Protein AF-A0A7J6ECW8-F1 (afdb_monomer)

Foldseek 3Di:
DDPVPDDPVVVVVVVVVVVVVVVVVVPPDDPPDPPPQFLLRLLVQLLDADPVGRLHHPCVVSLVCLLPQQDPQLWGGDDDPVRFDDLSGVLSRVSSLVSCVSNVHNPVSNVNHDPDHDPPDQVSLVVVQVSCVVVVNCVVCVVVNVVNVVVNVVVD

Mean predicted aligned error: 10.79 Å

pLDDT: mean 79.27, std 14.31, range [44.5, 96.75]

Sequence (156 aa):
MDFQSLPKTQAKLIKEIKETMFSLLDIGSHDHLLLLPCAYETAWLAMIPDTDEPSKPMFEGCLSWVLNNQTEHGFWGNCDESGMPTLGCLTATLACVVALSKWNVGSVMISKVPTTYPNDKDLIKLCIINLIERLGLAEYFTVEIEEVLQQELYET

Organism: Cannabis sativa (NCBI:txid3483)

InterPro domains:
  IPR008930 Terpenoid cyclases/protein prenyltransferase alpha-alpha toroid [SSF48239] (40-111)
  IPR008930 Terpenoid cyclases/protein prenyltransferase alpha-alpha toroid [SSF48239] (112-151)
  IPR036965 Terpene synthase, N-terminal domain superfamily [G3DSA:1.50.10.130] (123-156)
  IPR050148 Terpene synthase-like [PTHR31739] (15-111)

Secondary structure (DSSP, 8-state):
--GGGS-HHHHHHHHHHHHHHHHHHH--SS--SS----HHHHHHHHTPBPSS-TTSBS-HHHHHHHHH---TTS--S-B-TTSPBPHHHHHHHHHHHHHHHHTT--HHHHHT--S-----TTHHHHHHHHHHHHTT-GGGGHHHHHHHHHHHHH--

Radius of gyration: 18.8 Å; Cα contacts (8 Å, |Δi|>4): 146; chains: 1; bounding box: 49×46×44 Å

Nearest PDB structures (foldseek):
  7wat-assembly1_B  TM=6.661E-01  e=1.168E-05  Selaginella moellendorffii
  7y47-assembly1_B  TM=6.538E-01  e=1.472E-05  Selaginella moellendorffii
  3s9v-assembly4_D  TM=6.622E-01  e=5.544E-05  Abies grandis
  3sdu-assembly1_A  TM=5.795E-01  e=4.155E-05  Abies grandis
  3s9v-assembly3_C  TM=6.588E-01  e=1.971E-04  Abies grandis

Structure (mmCIF, N/CA/C/O backbone):
data_AF-A0A7J6ECW8-F1
#
_entry.id   AF-A0A7J6ECW8-F1
#
loop_
_atom_site.group_PDB
_atom_site.id
_atom_site.type_symbol
_atom_site.label_atom_id
_atom_site.label_alt_id
_atom_site.label_comp_id
_atom_site.label_asym_id
_atom_site.label_entity_id
_atom_site.label_seq_id
_atom_site.pdbx_PDB_ins_code
_atom_site.Cartn_x
_atom_site.Cartn_y
_ato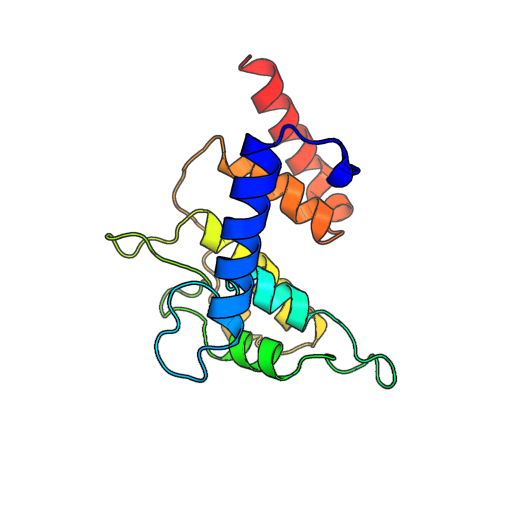m_site.Cartn_z
_atom_site.occupancy
_atom_site.B_iso_or_equiv
_atom_site.auth_seq_id
_atom_site.auth_comp_id
_atom_site.auth_asym_id
_atom_site.auth_atom_id
_atom_site.pdbx_PDB_model_num
ATOM 1 N N . MET A 1 1 ? -2.223 12.996 24.485 1.00 49.62 1 MET A N 1
ATOM 2 C CA . MET A 1 1 ? -2.233 14.458 24.714 1.00 49.62 1 MET A CA 1
ATOM 3 C C . MET A 1 1 ? -3.669 14.901 24.883 1.00 49.62 1 MET A C 1
ATOM 5 O O . MET A 1 1 ? -4.499 14.498 24.079 1.00 49.62 1 MET A O 1
ATOM 9 N N . ASP A 1 2 ? -3.961 15.677 25.922 1.00 58.78 2 ASP A N 1
ATOM 10 C CA . ASP A 1 2 ? -5.300 16.216 26.153 1.00 58.78 2 ASP A CA 1
ATOM 11 C C . ASP A 1 2 ? -5.436 17.587 25.475 1.00 58.78 2 ASP A C 1
ATOM 13 O O . ASP A 1 2 ? -4.871 18.588 25.924 1.00 58.78 2 ASP A O 1
ATOM 17 N N . PHE A 1 3 ? -6.170 17.621 24.360 1.00 58.69 3 PHE A N 1
ATOM 18 C CA . PHE A 1 3 ? -6.387 18.833 23.566 1.00 58.69 3 PHE A CA 1
ATOM 19 C C . PHE A 1 3 ? -7.218 19.896 24.309 1.00 58.69 3 PHE A C 1
ATOM 21 O O . PHE A 1 3 ? -7.314 21.027 23.832 1.00 58.69 3 PHE A O 1
ATOM 28 N N . GLN A 1 4 ? -7.807 19.567 25.467 1.00 64.38 4 GLN A N 1
ATOM 29 C CA . GLN A 1 4 ? -8.632 20.494 26.249 1.00 64.38 4 GLN A CA 1
ATOM 30 C C . GLN A 1 4 ? -7.826 21.567 27.000 1.00 64.38 4 GLN A C 1
ATOM 32 O O . GLN A 1 4 ? -8.396 22.572 27.418 1.00 64.38 4 GLN A O 1
ATOM 37 N N . SER A 1 5 ? -6.508 21.397 27.138 1.00 73.75 5 SER A N 1
ATOM 38 C CA . SER A 1 5 ? -5.627 22.341 27.849 1.00 73.75 5 SER A CA 1
ATOM 39 C C . SER A 1 5 ? -4.915 23.356 26.940 1.00 73.75 5 SER A C 1
ATOM 41 O O . SER A 1 5 ? -4.074 24.126 27.405 1.00 73.75 5 SER A O 1
ATOM 43 N N . LEU A 1 6 ? -5.234 23.379 25.641 1.00 76.00 6 LEU A N 1
ATOM 44 C CA . LEU A 1 6 ? -4.529 24.215 24.669 1.00 76.00 6 LEU A CA 1
ATOM 45 C C . LEU A 1 6 ? -4.931 25.703 24.751 1.00 76.00 6 LEU A C 1
ATOM 47 O O . LEU A 1 6 ? -6.105 26.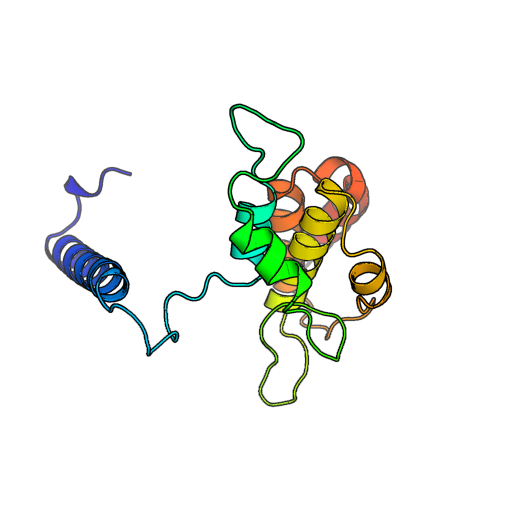027 24.952 1.00 76.00 6 LEU A O 1
ATOM 51 N N . PRO A 1 7 ? -3.985 26.635 24.521 1.00 85.31 7 PRO A N 1
ATOM 52 C CA . PRO A 1 7 ? -4.262 28.053 24.319 1.00 85.31 7 PRO A CA 1
ATOM 53 C C . PRO A 1 7 ? -5.412 28.303 23.333 1.00 85.31 7 PRO A C 1
ATOM 55 O O . PRO A 1 7 ? -5.517 27.644 22.297 1.00 85.31 7 PRO A O 1
ATOM 58 N N . LYS A 1 8 ? -6.244 29.318 23.610 1.00 79.44 8 LYS A N 1
ATOM 59 C CA . LYS A 1 8 ? -7.468 29.625 22.836 1.00 79.44 8 LYS A CA 1
ATOM 60 C C . LYS A 1 8 ? -7.241 29.717 21.321 1.00 79.44 8 LYS A C 1
ATOM 62 O O . LYS A 1 8 ? -8.090 29.284 20.549 1.00 79.44 8 LYS A O 1
ATOM 67 N N . THR A 1 9 ? -6.095 30.245 20.896 1.00 80.44 9 THR A N 1
ATOM 68 C CA . THR A 1 9 ? -5.722 30.368 19.480 1.00 80.44 9 THR A CA 1
ATOM 69 C C . THR A 1 9 ? -5.505 29.005 18.813 1.00 80.44 9 THR A C 1
ATOM 71 O O . THR A 1 9 ? -5.968 28.792 17.698 1.00 80.44 9 THR A O 1
ATOM 74 N N . GLN A 1 10 ? -4.868 28.056 19.507 1.00 81.44 10 GLN A N 1
ATOM 75 C CA . GLN A 1 10 ? -4.651 26.695 19.002 1.00 81.44 10 GLN A CA 1
ATOM 76 C C . GLN A 1 10 ? -5.953 25.891 18.993 1.00 81.44 10 GLN A C 1
ATOM 78 O O . GLN A 1 10 ? -6.230 25.187 18.028 1.00 81.44 10 GLN A O 1
ATOM 83 N N . ALA A 1 11 ? -6.796 26.048 20.018 1.00 82.44 11 ALA A N 1
ATOM 84 C CA . ALA A 1 11 ? -8.112 25.412 20.056 1.00 82.44 11 ALA A CA 1
ATOM 85 C C . ALA A 1 11 ? -9.013 25.872 18.894 1.00 82.44 11 ALA A C 1
ATOM 87 O O . ALA A 1 11 ? -9.720 25.054 18.304 1.00 82.44 11 ALA A O 1
ATOM 88 N N . LYS A 1 12 ? -8.953 27.163 18.531 1.00 86.25 12 LYS A N 1
ATOM 89 C CA . LYS A 1 12 ? -9.663 27.705 17.364 1.00 86.25 12 LYS A CA 1
ATOM 90 C C . LYS A 1 12 ? -9.160 27.081 16.059 1.00 86.25 12 LYS A C 1
ATOM 92 O O . LYS A 1 12 ? -9.974 26.578 15.295 1.00 86.25 12 LYS A O 1
ATOM 97 N N . LEU A 1 13 ? -7.843 27.044 15.851 1.00 86.31 13 LEU A N 1
ATOM 98 C CA . LEU A 1 13 ? -7.247 26.426 14.663 1.00 86.31 13 LEU A CA 1
ATOM 99 C C . LEU A 1 13 ? -7.613 24.938 14.550 1.00 86.31 13 LEU A C 1
ATOM 101 O O . LEU A 1 13 ? -8.025 24.477 13.494 1.00 86.31 13 LEU A O 1
ATOM 105 N N . ILE A 1 14 ? -7.522 24.186 15.650 1.00 85.81 14 ILE A N 1
ATOM 106 C CA . ILE A 1 14 ? -7.896 22.764 15.676 1.00 85.81 14 ILE A CA 1
ATOM 107 C C . ILE A 1 14 ? -9.372 22.582 15.328 1.00 85.81 14 ILE A C 1
ATOM 109 O O . ILE A 1 14 ? -9.722 21.626 14.640 1.00 85.81 14 ILE A O 1
ATOM 113 N N . LYS A 1 15 ? -10.243 23.475 15.802 1.00 84.44 15 LYS A N 1
ATOM 114 C CA . LYS A 1 15 ? -11.662 23.445 15.456 1.00 84.44 15 LYS A CA 1
ATOM 115 C C . LYS A 1 15 ? -11.871 23.672 13.954 1.00 84.44 15 LYS A C 1
ATOM 117 O O . LYS A 1 15 ? -12.567 22.873 13.342 1.00 84.44 15 LYS A O 1
ATOM 122 N N . GLU A 1 16 ? -11.231 24.682 13.369 1.00 86.31 16 GLU A N 1
ATOM 123 C CA . GLU A 1 16 ? -11.315 24.976 11.927 1.00 86.31 16 GLU A CA 1
ATOM 124 C C . GLU A 1 16 ? -10.776 23.814 11.072 1.00 86.31 16 GLU A C 1
ATOM 126 O O . GLU A 1 16 ? -11.404 23.417 10.089 1.00 86.31 16 GLU A O 1
ATOM 131 N N . ILE A 1 17 ? -9.654 23.207 11.479 1.00 81.19 17 ILE A N 1
ATOM 132 C CA . ILE A 1 17 ? -9.091 22.021 10.815 1.00 81.19 17 ILE A CA 1
ATOM 133 C C . ILE A 1 17 ? -10.072 20.847 10.890 1.00 81.19 17 ILE A C 1
ATOM 135 O O . ILE A 1 17 ? -10.328 20.205 9.874 1.00 81.19 17 ILE A O 1
ATOM 139 N N . LYS A 1 18 ? -10.658 20.578 12.065 1.00 77.69 18 LYS A N 1
ATOM 140 C CA . LYS A 1 18 ? -11.662 19.514 12.232 1.00 77.69 18 LYS A CA 1
ATOM 141 C C . LYS A 1 18 ? -12.872 19.750 11.335 1.00 77.69 18 LYS A C 1
ATOM 143 O O . LYS A 1 18 ? -13.265 18.842 10.614 1.00 77.69 18 LYS A O 1
ATOM 148 N N . GLU A 1 19 ? -13.441 20.953 11.358 1.00 82.06 19 GLU A N 1
ATOM 149 C CA . GLU A 1 19 ? -14.589 21.315 10.518 1.00 82.06 19 GLU A CA 1
ATOM 150 C C . GLU A 1 19 ? -14.268 21.135 9.030 1.00 82.06 19 GLU A C 1
ATOM 152 O O . GLU A 1 19 ? -15.080 20.567 8.305 1.00 82.06 19 GLU A O 1
ATOM 157 N N . THR A 1 20 ? -13.063 21.511 8.595 1.00 74.44 20 THR A N 1
ATOM 158 C CA . THR A 1 20 ? -12.594 21.281 7.220 1.00 74.44 20 THR A CA 1
ATOM 159 C C . THR A 1 20 ? -12.508 19.787 6.898 1.00 74.44 20 THR A C 1
ATOM 161 O O . THR A 1 20 ? -13.079 19.348 5.906 1.00 74.44 20 THR A O 1
ATOM 164 N N . MET A 1 21 ? -11.859 18.984 7.751 1.00 66.69 21 MET A N 1
ATOM 165 C CA . MET A 1 21 ? -11.720 17.534 7.551 1.00 66.69 21 MET A CA 1
ATOM 166 C C . MET A 1 21 ? -13.072 16.822 7.440 1.00 66.69 21 MET A C 1
ATOM 168 O O . MET A 1 21 ? -13.246 15.984 6.562 1.00 66.69 21 MET A O 1
ATOM 172 N N . PHE A 1 22 ? -14.029 17.155 8.311 1.00 72.00 22 PHE A N 1
ATOM 173 C CA . PHE A 1 22 ? -15.357 16.537 8.286 1.00 72.00 22 PHE A CA 1
ATOM 174 C C . PHE A 1 22 ? -16.221 17.054 7.135 1.00 72.00 22 PHE A C 1
ATOM 176 O O . PHE A 1 22 ? -16.924 16.263 6.516 1.00 72.00 22 PHE A O 1
ATOM 183 N N . SER A 1 23 ? -16.112 18.335 6.774 1.00 69.19 23 SER A N 1
ATOM 184 C CA . SER A 1 23 ? -16.825 18.873 5.608 1.00 69.19 23 SER A CA 1
ATOM 185 C C . SER A 1 23 ? -16.387 18.190 4.312 1.00 69.19 23 SER A C 1
ATOM 187 O O . SER A 1 23 ? -17.216 17.980 3.437 1.00 69.19 23 SER A O 1
ATOM 189 N N . LEU A 1 24 ? -15.114 17.791 4.195 1.00 62.84 24 LEU A N 1
ATOM 190 C CA . LEU A 1 24 ? -14.609 17.027 3.047 1.00 62.84 24 LEU A CA 1
ATOM 191 C C . LEU A 1 24 ? -15.194 15.603 2.954 1.00 62.84 24 LEU A C 1
ATOM 193 O O . LEU A 1 24 ? -15.202 15.035 1.866 1.00 62.84 24 LEU A O 1
ATOM 197 N N . LEU A 1 25 ? -15.698 15.036 4.058 1.00 60.44 25 LEU A N 1
ATOM 198 C CA . LEU A 1 25 ? -16.388 13.737 4.070 1.00 60.44 25 LEU A CA 1
ATOM 199 C C . LEU A 1 25 ? -17.853 13.847 3.610 1.00 60.44 25 LEU A C 1
ATOM 201 O O . LEU A 1 25 ? -18.393 12.880 3.078 1.00 60.44 25 LEU A O 1
ATOM 205 N N . ASP A 1 26 ? -18.475 15.018 3.784 1.00 56.31 26 ASP A N 1
ATOM 206 C CA . ASP A 1 26 ? -19.873 15.294 3.414 1.00 56.31 26 ASP A CA 1
ATOM 207 C C . ASP A 1 26 ? -20.052 15.690 1.935 1.00 56.31 26 ASP A C 1
ATOM 209 O O . ASP A 1 26 ? -21.182 15.733 1.437 1.00 56.31 26 ASP A O 1
ATOM 213 N N . ILE A 1 27 ? -18.964 15.959 1.199 1.00 56.06 27 ILE A N 1
ATOM 214 C CA . ILE A 1 27 ? -19.018 16.206 -0.249 1.00 56.06 27 ILE A CA 1
ATOM 215 C C . ILE A 1 27 ? -19.242 14.863 -0.947 1.00 56.06 27 ILE A C 1
ATOM 217 O O . ILE A 1 27 ? -18.312 14.187 -1.388 1.00 56.06 27 ILE A O 1
ATOM 221 N N . GLY A 1 28 ? -20.507 14.457 -1.032 1.00 47.91 28 GLY A N 1
ATOM 222 C CA . GLY A 1 28 ? -20.926 13.330 -1.847 1.00 47.91 28 GLY A CA 1
ATOM 223 C C . GLY A 1 28 ? -20.493 13.555 -3.291 1.00 47.91 28 GLY A C 1
ATOM 224 O O . GLY A 1 28 ? -21.090 14.374 -3.979 1.00 47.91 28 GLY A O 1
ATOM 225 N N . SER A 1 29 ? -19.482 12.797 -3.730 1.00 53.16 29 SER A N 1
ATOM 226 C CA . SER A 1 29 ? -19.094 12.574 -5.131 1.00 53.16 29 SER A CA 1
ATOM 227 C C . SER A 1 29 ? -18.900 13.842 -5.978 1.00 53.16 29 SER A C 1
ATOM 229 O O . SER A 1 29 ? -19.873 14.411 -6.452 1.00 53.16 29 SER A O 1
ATOM 231 N N . HIS A 1 30 ? -17.644 14.246 -6.218 1.00 45.91 30 HIS A N 1
ATOM 232 C CA . HIS A 1 30 ? -17.063 14.416 -7.571 1.00 45.91 30 HIS A CA 1
ATOM 233 C C . HIS A 1 30 ? -15.688 15.114 -7.572 1.00 45.91 30 HIS A C 1
ATOM 235 O O . HIS A 1 30 ? -14.933 14.903 -8.516 1.00 45.91 30 HIS A O 1
ATOM 241 N N . ASP A 1 31 ? -15.301 15.824 -6.507 1.00 44.50 31 ASP A N 1
ATOM 242 C CA . ASP A 1 31 ? -13.960 16.422 -6.389 1.00 44.50 31 ASP A CA 1
ATOM 243 C C . ASP A 1 31 ? -13.082 15.622 -5.416 1.00 44.50 31 ASP A C 1
ATOM 245 O O . ASP A 1 31 ? -12.961 15.907 -4.227 1.00 44.50 31 ASP A O 1
ATOM 249 N N . HIS A 1 32 ? -12.460 14.571 -5.949 1.00 47.47 32 HIS A N 1
ATOM 250 C CA . HIS A 1 32 ? -11.635 13.591 -5.233 1.00 47.47 32 HIS A CA 1
ATOM 251 C C . HIS A 1 32 ? -10.263 14.118 -4.747 1.00 47.47 32 HIS A C 1
ATOM 253 O O . HIS A 1 32 ? -9.345 13.328 -4.557 1.00 47.47 32 HIS A O 1
ATOM 259 N N . LEU A 1 33 ? -10.050 15.425 -4.563 1.00 47.06 33 LEU A N 1
ATOM 260 C CA . LEU A 1 33 ? -8.678 15.958 -4.500 1.00 47.06 33 LEU A CA 1
ATOM 261 C C . LEU A 1 33 ? -7.980 15.963 -3.126 1.00 47.06 33 LEU A C 1
ATOM 263 O O . LEU A 1 33 ? -6.770 16.158 -3.102 1.00 47.06 33 LEU A O 1
ATOM 267 N N . LEU A 1 34 ? -8.667 15.763 -1.993 1.00 45.09 34 LEU A N 1
ATOM 268 C CA . LEU A 1 34 ? -8.043 15.993 -0.667 1.00 45.09 34 LEU A CA 1
ATOM 269 C C . LEU A 1 34 ? -8.165 14.841 0.343 1.00 45.09 34 LEU A C 1
ATOM 271 O O . LEU A 1 34 ? -7.650 14.952 1.452 1.00 45.09 34 LEU A O 1
ATOM 275 N N . LEU A 1 35 ? -8.809 13.734 -0.034 1.00 48.94 35 LEU A N 1
ATOM 276 C CA . LEU A 1 35 ? -9.006 12.555 0.823 1.00 48.94 35 LEU A CA 1
ATOM 277 C C . LEU A 1 35 ? -8.810 11.228 0.086 1.00 48.94 35 LEU A C 1
ATOM 279 O O . LEU A 1 35 ? -9.174 10.190 0.633 1.00 48.94 35 LEU A O 1
ATOM 283 N N . LEU A 1 36 ? -8.268 11.220 -1.141 1.00 51.91 36 LEU A N 1
ATOM 284 C CA . LEU A 1 36 ? -7.893 9.945 -1.750 1.00 51.91 36 LEU A CA 1
ATOM 285 C C . LEU A 1 36 ? -6.878 9.283 -0.812 1.00 51.91 36 LEU A C 1
ATOM 287 O O . LEU A 1 36 ? -5.805 9.862 -0.618 1.00 51.91 36 LEU A O 1
ATOM 291 N N . PRO A 1 37 ? -7.201 8.127 -0.201 1.00 57.72 37 PRO A N 1
ATOM 292 C CA . PRO A 1 37 ? -6.227 7.423 0.606 1.00 57.72 37 PRO A CA 1
ATOM 293 C C . PRO A 1 37 ? -5.034 7.171 -0.303 1.00 57.72 37 PRO A C 1
ATOM 295 O O . PRO A 1 37 ? -5.176 6.595 -1.389 1.00 57.72 37 PRO A O 1
ATOM 298 N N . CYS A 1 38 ? -3.863 7.667 0.097 1.00 78.31 38 CYS A N 1
ATOM 299 C CA . CYS A 1 38 ? -2.661 7.410 -0.678 1.00 78.31 38 CYS A CA 1
ATOM 300 C C . CYS A 1 38 ? -2.529 5.889 -0.849 1.00 78.31 38 CYS A C 1
ATOM 302 O O . CYS A 1 38 ? -3.003 5.116 -0.010 1.00 78.31 38 CYS A O 1
ATOM 304 N N . ALA A 1 39 ? -1.930 5.429 -1.948 1.00 88.88 39 ALA A N 1
ATOM 305 C CA . ALA A 1 39 ? -1.869 3.994 -2.234 1.00 88.88 39 ALA A CA 1
ATOM 306 C C . ALA A 1 39 ? -1.316 3.174 -1.048 1.00 88.88 39 ALA A C 1
ATOM 308 O O . ALA A 1 39 ? -1.779 2.065 -0.794 1.00 88.88 39 ALA A O 1
ATOM 309 N N . TYR A 1 40 ? -0.422 3.780 -0.260 1.00 87.75 40 TYR A N 1
ATOM 310 C CA . TYR A 1 40 ? 0.048 3.268 1.022 1.00 87.75 40 TYR A CA 1
ATOM 311 C C . TYR A 1 40 ? -1.075 2.981 2.040 1.00 87.75 40 TYR A C 1
ATOM 313 O O . TYR A 1 40 ? -1.178 1.862 2.541 1.00 87.75 40 TYR A O 1
ATOM 321 N N . GLU A 1 41 ? -1.930 3.958 2.353 1.00 87.50 41 GLU A N 1
ATOM 322 C CA . GLU A 1 41 ? -3.037 3.790 3.308 1.00 87.50 41 GLU A CA 1
ATOM 323 C C . GLU A 1 41 ? -4.093 2.813 2.787 1.00 87.50 41 GLU A C 1
ATOM 325 O O . GLU A 1 41 ? -4.586 1.971 3.540 1.00 87.50 41 GLU A O 1
ATOM 330 N N . THR A 1 42 ? -4.389 2.867 1.486 1.00 91.50 42 THR A N 1
ATOM 331 C CA . THR A 1 42 ? -5.316 1.922 0.847 1.00 91.50 42 THR A CA 1
ATOM 332 C C . THR A 1 42 ? -4.806 0.487 0.962 1.00 91.50 42 THR A C 1
ATOM 334 O O . THR A 1 42 ? -5.570 -0.418 1.300 1.00 91.50 42 THR A O 1
ATOM 337 N N . ALA A 1 43 ? -3.509 0.263 0.740 1.00 93.19 43 ALA A N 1
ATOM 338 C CA . ALA A 1 43 ? -2.898 -1.049 0.908 1.00 93.19 43 ALA A CA 1
ATOM 339 C C . ALA A 1 43 ? -2.933 -1.528 2.366 1.00 93.19 43 ALA A C 1
ATOM 341 O O . ALA A 1 43 ? -3.197 -2.702 2.622 1.00 93.19 43 ALA A O 1
ATOM 342 N N . TRP A 1 44 ? -2.743 -0.621 3.326 1.00 91.50 44 TRP A N 1
ATOM 343 C CA . TRP A 1 44 ? -2.896 -0.928 4.747 1.00 91.50 44 TRP A CA 1
ATOM 344 C C . TRP A 1 44 ? -4.297 -1.417 5.104 1.00 91.50 44 TRP A C 1
ATOM 346 O O . TRP A 1 44 ? -4.428 -2.454 5.754 1.00 91.50 44 TRP A O 1
ATOM 356 N N . LEU A 1 45 ? -5.340 -0.727 4.638 1.00 92.19 45 LEU A N 1
ATOM 357 C CA . LEU A 1 45 ? -6.723 -1.170 4.834 1.00 92.19 45 LEU A CA 1
ATOM 358 C C . LEU A 1 45 ? -6.996 -2.500 4.126 1.00 92.19 45 LEU A C 1
ATOM 360 O O . LEU A 1 45 ? -7.654 -3.374 4.691 1.00 92.19 45 LEU A O 1
ATOM 364 N N . ALA A 1 46 ? -6.432 -2.695 2.931 1.00 94.44 46 ALA A N 1
ATOM 365 C CA . ALA A 1 46 ? -6.544 -3.952 2.201 1.00 94.44 46 ALA A CA 1
ATOM 366 C C . ALA A 1 46 ? -5.939 -5.139 2.968 1.00 94.44 46 ALA A C 1
ATOM 368 O O . ALA A 1 46 ? -6.363 -6.266 2.744 1.00 94.44 46 ALA A O 1
ATOM 369 N N . MET A 1 47 ? -4.982 -4.927 3.877 1.00 95.25 47 MET A N 1
ATOM 370 C CA . MET A 1 47 ? -4.371 -5.993 4.682 1.00 95.25 47 MET A CA 1
ATOM 371 C C . MET A 1 47 ? -5.189 -6.415 5.908 1.00 95.25 47 MET A C 1
ATOM 373 O O . MET A 1 47 ? -4.834 -7.408 6.548 1.00 95.25 47 MET A O 1
ATOM 377 N N . ILE A 1 48 ? -6.250 -5.692 6.268 1.00 94.56 48 ILE A N 1
ATOM 378 C CA . ILE A 1 48 ? -7.036 -5.998 7.467 1.00 94.56 48 ILE A CA 1
ATOM 379 C C . ILE A 1 48 ? -7.913 -7.227 7.185 1.00 94.56 48 ILE A C 1
ATOM 381 O O . ILE A 1 48 ? -8.721 -7.178 6.256 1.00 94.56 48 ILE A O 1
ATOM 385 N N . PRO A 1 49 ? -7.766 -8.332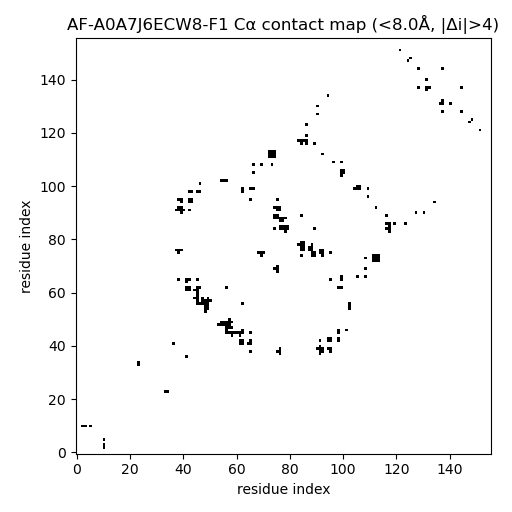 7.939 1.00 94.81 49 PRO A N 1
ATOM 386 C CA . PRO A 1 49 ? -8.614 -9.504 7.770 1.00 94.81 49 PRO A CA 1
ATOM 387 C C . PRO A 1 49 ? -10.031 -9.243 8.277 1.00 94.81 49 PRO A C 1
ATOM 389 O O . PRO A 1 49 ? -10.226 -8.501 9.241 1.00 94.81 49 PRO A O 1
ATOM 392 N N . ASP A 1 50 ? -11.011 -9.869 7.632 1.00 95.62 50 ASP A N 1
ATOM 393 C CA . ASP A 1 50 ? -12.384 -9.886 8.125 1.00 95.62 50 ASP A CA 1
ATOM 394 C C . ASP A 1 50 ? -12.446 -10.556 9.513 1.00 95.62 50 ASP A C 1
ATOM 396 O O . ASP A 1 50 ? -11.687 -11.482 9.815 1.00 95.62 50 ASP A O 1
ATOM 400 N N . THR A 1 51 ? -13.314 -10.033 10.384 1.00 94.94 51 THR A N 1
ATOM 401 C CA . THR A 1 51 ? -13.412 -10.483 11.783 1.00 94.94 51 THR A CA 1
ATOM 402 C C . THR A 1 51 ? -14.010 -11.883 11.890 1.00 94.94 51 THR A C 1
ATOM 404 O O . THR A 1 51 ? -13.594 -12.659 12.751 1.00 94.94 51 THR A O 1
ATOM 407 N N . ASP A 1 52 ? -14.948 -12.211 11.004 1.00 95.44 52 ASP A N 1
ATOM 408 C CA . ASP A 1 52 ? -15.659 -13.486 10.993 1.00 95.44 52 ASP A CA 1
ATOM 409 C C . ASP A 1 52 ? -15.000 -14.486 10.026 1.00 95.44 52 ASP A C 1
ATOM 411 O O . ASP A 1 52 ? -15.025 -15.695 10.265 1.00 95.44 52 ASP A O 1
ATOM 415 N N . GLU A 1 53 ? -14.359 -13.996 8.958 1.00 94.75 53 GLU A N 1
ATOM 416 C CA . GLU A 1 53 ? -13.694 -14.819 7.941 1.00 94.75 53 GLU A CA 1
ATOM 417 C C . GLU A 1 53 ? -12.254 -14.342 7.635 1.00 94.75 53 GLU A C 1
ATOM 419 O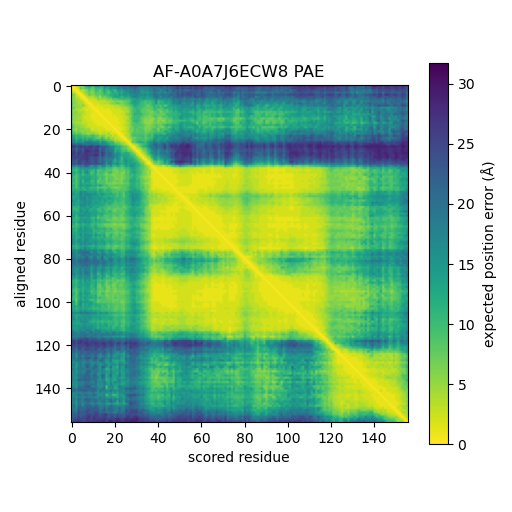 O . GLU A 1 53 ? -11.999 -13.716 6.607 1.00 94.75 53 GLU A O 1
ATOM 424 N N . PRO A 1 54 ? -11.251 -14.688 8.466 1.00 93.62 54 PRO A N 1
ATOM 425 C CA . PRO A 1 54 ? -9.890 -14.147 8.338 1.00 93.62 54 PRO A CA 1
ATOM 426 C C . PRO A 1 54 ? -9.147 -14.469 7.029 1.00 93.62 54 PRO A C 1
ATOM 428 O O . PRO A 1 54 ? -8.069 -13.925 6.784 1.00 93.62 54 PRO A O 1
ATOM 431 N N . SER A 1 55 ? -9.688 -15.364 6.197 1.00 92.81 55 SER A N 1
ATOM 432 C CA . SER A 1 55 ? -9.169 -15.702 4.866 1.00 92.81 55 SER A CA 1
ATOM 433 C C . SER A 1 55 ? -9.506 -14.678 3.781 1.00 92.81 55 SER A C 1
ATOM 435 O O . SER A 1 55 ? -9.011 -14.822 2.663 1.00 92.81 55 SER A O 1
ATOM 437 N N . LYS A 1 56 ? -10.307 -13.650 4.084 1.00 93.12 56 LYS A N 1
ATOM 438 C CA . LYS A 1 56 ? -10.617 -12.553 3.158 1.00 93.12 56 LYS A CA 1
ATOM 439 C C . LYS A 1 56 ? -10.361 -11.179 3.797 1.00 93.12 56 LYS A C 1
ATOM 441 O O . LYS A 1 56 ? -10.357 -11.063 5.028 1.00 93.12 56 LYS A O 1
ATOM 446 N N . PRO A 1 57 ? -10.151 -10.126 2.991 1.00 95.81 57 PRO A N 1
ATOM 447 C CA . PRO A 1 57 ? -10.002 -8.774 3.514 1.00 95.81 57 PRO A CA 1
ATOM 448 C C . PRO A 1 57 ? -11.336 -8.221 4.027 1.00 95.81 57 PRO A C 1
ATOM 450 O O . PRO A 1 57 ? -12.366 -8.361 3.375 1.00 95.81 57 PRO A O 1
ATOM 453 N N . MET A 1 58 ? -11.291 -7.492 5.142 1.00 95.56 58 MET A N 1
ATOM 454 C CA . MET A 1 58 ? -12.431 -6.737 5.677 1.00 95.56 58 MET A CA 1
ATOM 455 C C . MET A 1 58 ? -12.892 -5.641 4.702 1.00 95.56 58 MET A C 1
ATOM 457 O O . MET A 1 58 ? -14.077 -5.331 4.604 1.00 95.56 58 MET A O 1
ATOM 461 N N . PHE A 1 59 ? -11.944 -5.053 3.964 1.00 93.62 59 PHE A N 1
ATOM 462 C CA . PHE A 1 59 ? -12.181 -3.976 3.005 1.00 93.62 59 PHE A CA 1
ATOM 463 C C . PHE A 1 59 ? -11.833 -4.425 1.580 1.00 93.62 59 PHE A C 1
ATOM 465 O O . PHE A 1 59 ? -10.836 -3.990 0.998 1.00 93.62 59 PHE A O 1
ATOM 472 N N . GLU A 1 60 ? -12.668 -5.281 0.987 1.00 92.88 60 GLU A N 1
ATOM 473 C CA . GLU A 1 60 ? -12.470 -5.807 -0.378 1.00 92.88 60 GLU A CA 1
ATOM 474 C C . GLU A 1 60 ? -12.275 -4.706 -1.436 1.00 92.88 60 GLU A C 1
ATOM 476 O O . GLU A 1 60 ? -11.459 -4.848 -2.349 1.00 92.88 60 GLU A O 1
ATOM 481 N N . GLY A 1 61 ? -12.964 -3.569 -1.284 1.00 91.06 61 GLY A N 1
ATOM 482 C CA . GLY A 1 61 ? -12.814 -2.415 -2.174 1.00 91.06 61 GLY A CA 1
ATOM 483 C C . GLY A 1 61 ? -11.389 -1.852 -2.197 1.00 91.06 61 GLY A C 1
ATOM 484 O O . GLY A 1 61 ? -10.906 -1.467 -3.259 1.00 91.06 61 GLY A O 1
ATOM 485 N N . CYS A 1 62 ? -10.684 -1.870 -1.061 1.00 94.12 62 CYS A N 1
ATOM 486 C CA . CYS A 1 62 ? -9.286 -1.444 -0.988 1.00 94.12 62 CYS A CA 1
ATOM 487 C C . CYS A 1 62 ? -8.368 -2.422 -1.730 1.00 94.12 62 CYS A C 1
ATOM 489 O O . CYS A 1 62 ? -7.511 -1.989 -2.497 1.00 94.12 62 CYS A O 1
ATOM 491 N N . LEU A 1 63 ? -8.575 -3.736 -1.574 1.00 95.00 63 LEU A N 1
ATOM 492 C CA . LEU A 1 63 ? -7.792 -4.739 -2.304 1.00 95.00 63 LEU A CA 1
ATOM 493 C C . LEU A 1 63 ? -8.024 -4.643 -3.820 1.00 95.00 63 LEU A C 1
ATOM 495 O O . LEU A 1 63 ? -7.071 -4.674 -4.600 1.00 95.00 63 LEU A O 1
ATOM 499 N N . SER A 1 64 ? -9.280 -4.470 -4.234 1.00 94.75 64 SER A N 1
ATOM 500 C CA . SER A 1 64 ? -9.635 -4.247 -5.637 1.00 94.75 64 SER A CA 1
ATOM 501 C C . SER A 1 64 ? -8.995 -2.970 -6.183 1.00 94.75 64 SER A C 1
ATOM 503 O O . SER A 1 64 ? -8.452 -2.970 -7.288 1.00 94.75 64 SER A O 1
ATOM 505 N N . TRP A 1 65 ? -8.980 -1.888 -5.402 1.00 94.38 65 TRP A N 1
ATOM 506 C CA . TRP A 1 65 ? -8.293 -0.665 -5.800 1.00 94.38 65 TRP A CA 1
ATOM 507 C C . TRP A 1 65 ? -6.796 -0.916 -6.019 1.00 94.38 65 TRP A C 1
ATOM 509 O O . TRP A 1 65 ? -6.278 -0.562 -7.077 1.00 94.38 65 TRP A O 1
ATOM 519 N N . VAL A 1 66 ? -6.116 -1.608 -5.097 1.00 94.94 66 VAL A N 1
ATOM 520 C CA . VAL A 1 66 ? -4.688 -1.941 -5.250 1.00 94.94 66 VAL A CA 1
ATOM 521 C C . VAL A 1 66 ? -4.437 -2.731 -6.539 1.00 94.94 66 VAL A C 1
ATOM 523 O O . VAL A 1 66 ? -3.529 -2.386 -7.291 1.00 94.94 66 VAL A O 1
ATOM 526 N N . LEU A 1 67 ? -5.268 -3.729 -6.853 1.00 95.12 67 LEU A N 1
ATOM 527 C CA . LEU A 1 67 ? -5.134 -4.529 -8.079 1.00 95.12 67 LEU A CA 1
ATOM 528 C C . LEU A 1 67 ? -5.244 -3.704 -9.368 1.00 95.12 67 LEU A C 1
ATOM 530 O O . LEU A 1 67 ? -4.605 -4.044 -10.360 1.00 95.12 67 LEU A O 1
ATOM 534 N N . ASN A 1 68 ? -6.049 -2.643 -9.359 1.00 93.62 68 ASN A N 1
ATOM 535 C CA . ASN A 1 68 ? -6.425 -1.912 -10.568 1.00 93.62 68 ASN A CA 1
ATOM 536 C C . ASN A 1 68 ? -5.723 -0.553 -10.733 1.00 93.62 68 ASN A C 1
ATOM 538 O O . ASN A 1 68 ? -5.947 0.112 -11.739 1.00 93.62 68 ASN A O 1
ATOM 542 N N . ASN A 1 69 ? -4.890 -0.132 -9.775 1.00 92.06 69 ASN A N 1
ATOM 543 C CA . ASN A 1 69 ? -4.270 1.204 -9.762 1.00 92.06 69 ASN A CA 1
ATOM 544 C C . ASN A 1 69 ? -2.729 1.170 -9.740 1.00 92.06 69 ASN A C 1
ATOM 546 O O . ASN A 1 69 ? -2.098 2.125 -9.288 1.00 92.06 69 ASN A O 1
ATOM 550 N N . GLN A 1 70 ? -2.109 0.086 -10.223 1.00 93.62 70 GLN A N 1
ATOM 551 C CA . GLN A 1 70 ? -0.674 0.108 -10.533 1.00 93.62 70 GLN A CA 1
ATOM 552 C C . GLN A 1 70 ? -0.448 0.996 -11.759 1.00 93.62 70 GLN A C 1
ATOM 554 O O . GLN A 1 70 ? -1.183 0.898 -12.744 1.00 93.62 70 GLN A O 1
ATOM 559 N N . THR A 1 71 ? 0.574 1.844 -11.715 1.00 90.19 71 THR A N 1
ATOM 560 C CA . THR A 1 71 ? 0.958 2.674 -12.858 1.00 90.19 71 THR A CA 1
ATOM 561 C C . THR A 1 71 ? 1.474 1.812 -14.010 1.00 90.19 71 THR A C 1
ATOM 563 O O . THR A 1 71 ? 1.888 0.664 -13.828 1.00 90.19 71 THR A O 1
ATOM 566 N N . GLU A 1 72 ? 1.516 2.378 -15.215 1.00 88.19 72 GLU A N 1
ATOM 567 C CA . GLU A 1 72 ? 2.121 1.715 -16.380 1.00 88.19 72 GLU A CA 1
ATOM 568 C C . GLU A 1 72 ? 3.609 1.377 -16.178 1.00 88.19 72 GLU A C 1
ATOM 570 O O . GLU A 1 72 ? 4.136 0.459 -16.804 1.00 88.19 72 GLU A O 1
ATOM 575 N N . HIS A 1 73 ? 4.266 2.082 -15.255 1.00 86.50 73 HIS A N 1
ATOM 576 C CA . HIS A 1 73 ? 5.655 1.879 -14.856 1.00 86.50 73 HIS A CA 1
ATOM 577 C C . HIS A 1 73 ? 5.822 0.892 -13.687 1.00 86.50 73 HIS A C 1
ATOM 579 O O . HIS A 1 73 ? 6.938 0.692 -13.211 1.00 86.50 73 HIS A O 1
ATOM 585 N N . GLY A 1 74 ? 4.738 0.264 -13.221 1.00 90.25 74 GLY A N 1
ATOM 586 C CA . GLY A 1 74 ? 4.801 -0.849 -12.273 1.00 90.25 74 GLY A CA 1
ATOM 587 C C . GLY A 1 74 ? 4.850 -0.465 -10.791 1.00 90.25 74 GLY A C 1
ATOM 588 O O . GLY A 1 74 ? 5.029 -1.341 -9.947 1.00 90.25 74 GLY A O 1
ATOM 589 N N . PHE A 1 75 ? 4.663 0.804 -10.435 1.00 89.81 75 PHE A N 1
ATOM 590 C CA . PHE A 1 75 ? 4.614 1.249 -9.036 1.00 89.81 75 PHE A CA 1
ATOM 591 C C . PHE A 1 75 ? 3.217 1.752 -8.652 1.00 89.81 75 PHE A C 1
ATOM 593 O O . PHE A 1 75 ? 2.337 1.887 -9.498 1.00 89.81 75 PHE A O 1
ATOM 600 N N . TRP A 1 76 ? 3.002 2.028 -7.369 1.00 91.88 76 TRP A N 1
ATOM 601 C CA . TRP A 1 76 ? 1.810 2.699 -6.853 1.00 91.88 76 TRP A CA 1
ATOM 602 C C . TRP A 1 76 ? 2.199 4.013 -6.185 1.00 91.88 76 TRP A C 1
ATOM 604 O O . TRP A 1 76 ? 3.207 4.068 -5.486 1.00 91.88 76 TRP A O 1
ATOM 614 N N . GLY A 1 77 ? 1.381 5.051 -6.354 1.00 85.44 77 GLY A N 1
ATOM 615 C CA . GLY A 1 77 ? 1.618 6.382 -5.789 1.00 85.44 77 GLY A CA 1
ATOM 616 C C . GLY A 1 77 ? 1.743 7.469 -6.856 1.00 85.44 77 GLY A C 1
ATOM 617 O O . GLY A 1 77 ? 1.490 7.230 -8.035 1.00 85.44 77 GLY A O 1
ATOM 618 N N . ASN A 1 78 ? 2.104 8.676 -6.420 1.00 76.06 78 ASN A N 1
ATOM 619 C CA . ASN A 1 78 ? 2.173 9.851 -7.286 1.00 76.06 78 ASN A CA 1
ATOM 620 C C . ASN A 1 78 ? 3.538 9.986 -7.963 1.00 76.06 78 ASN A C 1
ATOM 622 O O . ASN A 1 78 ? 4.576 9.942 -7.298 1.00 76.06 78 ASN A O 1
ATOM 626 N N . CYS A 1 79 ? 3.524 10.256 -9.262 1.00 72.31 79 CYS A N 1
ATOM 627 C CA . CYS A 1 79 ? 4.703 10.715 -9.984 1.00 72.31 79 CYS A CA 1
ATOM 628 C C . CYS A 1 79 ? 4.926 12.215 -9.759 1.00 72.31 79 CYS A C 1
ATOM 630 O O . CYS A 1 79 ? 3.975 12.953 -9.489 1.00 72.31 79 CYS A O 1
ATOM 632 N N . ASP A 1 80 ? 6.167 12.671 -9.896 1.00 71.00 80 ASP A N 1
ATOM 633 C CA . ASP A 1 80 ? 6.451 14.097 -10.040 1.00 71.00 80 ASP A CA 1
ATOM 634 C C . ASP A 1 80 ? 6.084 14.610 -11.449 1.00 71.00 80 ASP A C 1
ATOM 636 O O . ASP A 1 80 ? 5.612 13.862 -12.310 1.00 71.00 80 ASP A O 1
ATOM 640 N N . GLU A 1 81 ? 6.313 15.902 -11.701 1.00 69.81 81 GLU A N 1
ATOM 641 C CA . GLU A 1 81 ? 6.046 16.543 -12.999 1.00 69.81 81 GLU A CA 1
ATOM 642 C C . GLU A 1 81 ? 6.836 15.920 -14.165 1.00 69.81 81 GLU A C 1
ATOM 644 O O . GLU A 1 81 ? 6.461 16.089 -15.325 1.00 69.81 81 GLU A O 1
ATOM 649 N N . SER A 1 82 ? 7.912 15.182 -13.872 1.00 67.06 82 SER A N 1
ATOM 650 C CA . SER A 1 82 ? 8.725 14.469 -14.860 1.00 67.06 82 SER A CA 1
ATOM 651 C C . SER A 1 82 ? 8.264 13.028 -15.109 1.00 67.06 82 SER A C 1
ATOM 653 O O . SER A 1 82 ? 8.849 12.332 -15.939 1.00 67.06 82 SER A O 1
ATOM 655 N N . GLY A 1 83 ? 7.206 12.579 -14.426 1.00 67.56 83 GLY A N 1
ATOM 656 C CA . GLY A 1 83 ? 6.696 11.210 -14.515 1.00 67.56 83 GLY A CA 1
ATOM 657 C C . GLY A 1 83 ? 7.498 10.203 -13.687 1.00 67.56 83 GLY A C 1
ATOM 658 O O . GLY A 1 83 ? 7.225 9.003 -13.754 1.00 67.56 83 GLY A O 1
ATOM 659 N N . MET A 1 84 ? 8.457 10.665 -12.882 1.00 69.62 84 MET A N 1
ATOM 660 C CA . MET A 1 84 ? 9.290 9.799 -12.056 1.00 69.62 84 MET A CA 1
ATOM 661 C C . MET A 1 84 ? 8.594 9.486 -10.724 1.00 69.62 84 MET A C 1
ATOM 663 O O . MET A 1 84 ? 7.918 10.353 -10.161 1.00 69.62 84 MET A O 1
ATOM 667 N N . PRO A 1 85 ? 8.733 8.257 -10.190 1.00 73.38 85 PRO A N 1
ATOM 668 C CA . PRO A 1 85 ? 8.144 7.901 -8.906 1.00 73.38 85 PRO A CA 1
ATOM 669 C C . PRO A 1 85 ? 8.746 8.749 -7.785 1.00 73.38 85 PRO A C 1
ATOM 671 O O . PRO A 1 85 ? 9.964 8.792 -7.605 1.00 73.38 85 PRO A O 1
ATOM 674 N N . THR A 1 86 ? 7.879 9.382 -6.997 1.00 73.88 86 THR A N 1
ATOM 675 C CA . THR A 1 86 ? 8.280 10.077 -5.765 1.00 73.88 86 THR A CA 1
ATOM 676 C C . THR A 1 86 ? 8.710 9.078 -4.685 1.00 73.88 86 THR A C 1
ATOM 678 O O . THR A 1 86 ? 8.378 7.895 -4.756 1.00 73.88 86 THR A O 1
ATOM 681 N N . LEU A 1 87 ? 9.377 9.538 -3.619 1.00 70.12 87 LEU A N 1
ATOM 682 C CA . LEU A 1 87 ? 9.677 8.694 -2.449 1.00 70.12 87 LEU A CA 1
ATOM 683 C C . LEU A 1 87 ? 8.420 7.995 -1.898 1.00 70.12 87 LEU A C 1
ATOM 685 O O . LEU A 1 87 ? 8.451 6.808 -1.576 1.00 70.12 87 LEU A O 1
ATOM 689 N N . GLY A 1 88 ? 7.288 8.704 -1.849 1.00 73.06 88 GLY A N 1
ATOM 690 C CA . GLY A 1 88 ? 6.011 8.126 -1.424 1.00 73.06 88 GLY A CA 1
ATOM 691 C C . GLY A 1 88 ? 5.571 6.922 -2.266 1.00 73.06 88 GLY A C 1
ATOM 692 O O . GLY A 1 88 ? 4.807 6.092 -1.780 1.00 73.06 88 GLY A O 1
ATOM 693 N N . CYS A 1 89 ? 6.077 6.777 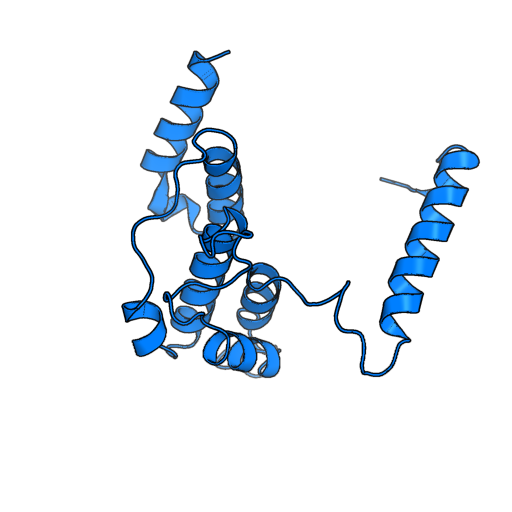-3.497 1.00 83.19 89 CYS A N 1
ATOM 694 C CA . CYS A 1 89 ? 5.798 5.616 -4.337 1.00 83.19 89 CYS A CA 1
ATOM 695 C C . CYS A 1 89 ? 6.514 4.359 -3.875 1.00 83.19 89 CYS A C 1
ATOM 697 O O . CYS A 1 89 ? 5.953 3.278 -4.009 1.00 83.19 89 CYS A O 1
ATOM 699 N N . LEU A 1 90 ? 7.731 4.460 -3.337 1.00 82.06 90 LEU A N 1
ATOM 700 C CA . LEU A 1 90 ? 8.450 3.278 -2.864 1.00 82.06 90 LEU A CA 1
ATOM 701 C C . LEU A 1 90 ? 7.694 2.638 -1.696 1.00 82.06 90 LEU A C 1
ATOM 703 O O . LEU A 1 90 ? 7.418 1.438 -1.701 1.00 82.06 90 LEU A O 1
ATOM 707 N N . THR A 1 91 ? 7.306 3.462 -0.723 1.00 81.69 91 THR A N 1
ATOM 708 C CA . THR A 1 91 ? 6.586 3.010 0.469 1.00 81.69 91 THR A CA 1
ATOM 709 C C . THR A 1 91 ? 5.183 2.511 0.131 1.00 81.69 91 THR A C 1
ATOM 711 O O . THR A 1 91 ? 4.766 1.458 0.616 1.00 81.69 91 THR A O 1
ATOM 714 N N . ALA A 1 92 ? 4.478 3.212 -0.759 1.00 88.19 92 ALA A N 1
ATOM 715 C CA . ALA A 1 92 ? 3.193 2.770 -1.278 1.00 88.19 92 ALA A CA 1
ATOM 716 C C . ALA A 1 92 ? 3.299 1.454 -2.056 1.00 88.19 92 ALA A C 1
ATOM 718 O O . ALA A 1 92 ? 2.516 0.541 -1.810 1.00 88.19 92 ALA A O 1
ATOM 719 N N . THR A 1 93 ? 4.286 1.319 -2.942 1.00 91.38 93 THR A N 1
ATOM 720 C CA . THR A 1 93 ? 4.488 0.110 -3.751 1.00 91.38 93 THR A CA 1
ATOM 721 C C . THR A 1 93 ? 4.799 -1.092 -2.881 1.00 91.38 93 THR A C 1
ATOM 723 O O . THR A 1 93 ? 4.200 -2.146 -3.081 1.00 91.38 93 THR A O 1
ATOM 726 N N . LEU A 1 94 ? 5.668 -0.941 -1.879 1.00 88.31 94 LEU A N 1
ATOM 727 C CA . LEU A 1 94 ? 5.947 -2.023 -0.939 1.00 88.31 94 LEU A CA 1
ATOM 728 C C . LEU A 1 94 ? 4.680 -2.440 -0.184 1.00 88.31 94 LEU A C 1
ATOM 730 O O . LEU A 1 94 ? 4.360 -3.626 -0.149 1.00 88.31 94 LEU A O 1
ATOM 734 N N . ALA A 1 95 ? 3.922 -1.485 0.361 1.00 90.62 95 ALA A N 1
ATOM 735 C CA . ALA A 1 95 ? 2.671 -1.793 1.051 1.00 90.62 95 ALA A CA 1
ATOM 736 C C . ALA A 1 95 ? 1.665 -2.498 0.124 1.00 90.62 95 ALA A C 1
ATOM 738 O O . ALA A 1 95 ? 1.055 -3.487 0.527 1.00 90.62 95 ALA A O 1
ATOM 739 N N . CYS A 1 96 ? 1.533 -2.053 -1.131 1.00 94.25 96 CYS A N 1
ATOM 740 C CA . CYS A 1 96 ? 0.695 -2.703 -2.140 1.00 94.25 96 CYS A CA 1
ATOM 741 C C . CYS A 1 96 ? 1.155 -4.139 -2.433 1.00 94.25 96 CYS A C 1
ATOM 743 O O . CYS A 1 96 ? 0.325 -5.044 -2.452 1.00 94.25 96 CYS A O 1
ATOM 745 N N . VAL A 1 97 ? 2.459 -4.380 -2.600 1.00 94.81 97 VAL A N 1
ATOM 746 C CA . VAL A 1 97 ? 3.015 -5.730 -2.803 1.00 94.81 97 VAL A CA 1
ATOM 747 C C . VAL A 1 97 ? 2.726 -6.635 -1.610 1.00 94.81 97 VAL A C 1
ATOM 749 O O . VAL A 1 97 ? 2.301 -7.776 -1.805 1.00 94.81 97 VAL A O 1
ATOM 7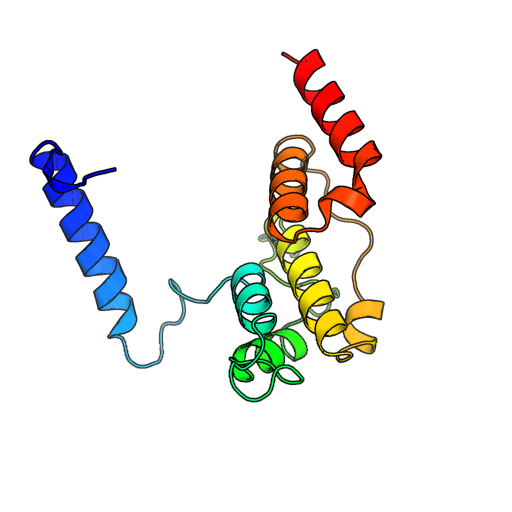52 N N . VAL A 1 98 ? 2.909 -6.140 -0.383 1.00 93.94 98 VAL A N 1
ATOM 753 C CA . VAL A 1 98 ? 2.610 -6.903 0.838 1.00 93.94 98 VAL A CA 1
ATOM 754 C C . VAL A 1 98 ? 1.114 -7.210 0.923 1.00 93.94 98 VAL A C 1
ATOM 756 O O . VAL A 1 98 ? 0.746 -8.353 1.192 1.00 93.94 98 VAL A O 1
ATOM 759 N N . ALA A 1 99 ? 0.245 -6.245 0.611 1.00 95.00 99 ALA A N 1
ATOM 760 C CA . ALA A 1 99 ? -1.202 -6.451 0.585 1.00 95.00 99 ALA A CA 1
ATOM 761 C C . ALA A 1 99 ? -1.624 -7.518 -0.437 1.00 95.00 99 ALA A C 1
ATOM 763 O O . ALA A 1 99 ? -2.389 -8.422 -0.103 1.00 95.00 99 ALA A O 1
ATOM 764 N N . LEU A 1 100 ? -1.092 -7.457 -1.660 1.00 96.75 100 LEU A N 1
ATOM 765 C CA . LEU A 1 100 ? -1.349 -8.454 -2.703 1.00 96.75 100 LEU A CA 1
ATOM 766 C C . LEU A 1 100 ? -0.836 -9.845 -2.302 1.00 96.75 100 LEU A C 1
ATOM 768 O O . LEU A 1 100 ? -1.543 -10.841 -2.466 1.00 96.75 100 LEU A O 1
ATOM 772 N N . SER A 1 101 ? 0.361 -9.903 -1.714 1.00 95.00 101 SER A N 1
ATOM 773 C CA . SER A 1 101 ? 0.983 -11.147 -1.251 1.00 95.00 101 SER A CA 1
ATOM 774 C C . SER A 1 101 ? 0.198 -11.788 -0.110 1.00 95.00 101 SER A C 1
ATOM 776 O O . SER A 1 101 ? -0.000 -13.002 -0.120 1.00 95.00 101 SER A O 1
ATOM 778 N N . LYS A 1 102 ? -0.310 -10.986 0.837 1.00 94.94 102 LYS A N 1
ATOM 779 C CA . LYS A 1 102 ? -1.117 -11.463 1.971 1.00 94.94 102 LYS A CA 1
ATOM 780 C C . LYS A 1 102 ? -2.320 -12.291 1.511 1.00 94.94 102 LYS A C 1
ATOM 782 O O . LYS A 1 102 ? -2.641 -13.298 2.134 1.00 94.94 102 LYS A O 1
ATOM 787 N N . TRP A 1 103 ? -2.961 -11.873 0.422 1.00 96.44 103 TRP A N 1
ATOM 788 C CA . TRP A 1 103 ? -4.146 -12.535 -0.130 1.00 96.44 103 TRP A CA 1
ATOM 789 C C . TRP A 1 103 ? -3.839 -13.451 -1.318 1.00 96.44 103 TRP A C 1
ATOM 791 O O . TRP A 1 103 ? -4.760 -13.982 -1.930 1.00 96.44 103 TRP A O 1
ATOM 801 N N . ASN A 1 104 ?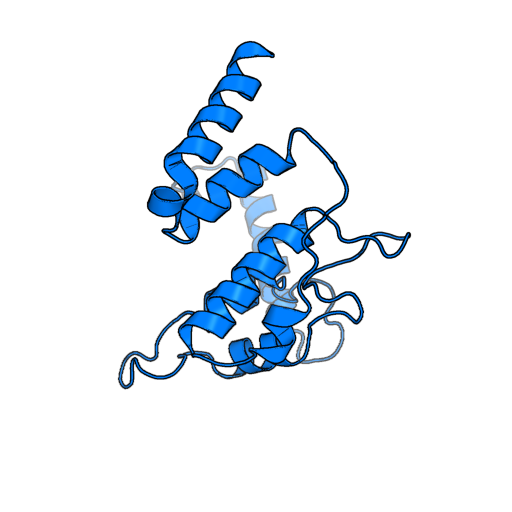 -2.557 -13.655 -1.641 1.00 95.56 104 ASN A N 1
ATOM 802 C CA . ASN A 1 104 ? -2.093 -14.477 -2.759 1.00 95.56 104 ASN A CA 1
ATOM 803 C C . ASN A 1 104 ? -2.734 -14.095 -4.113 1.00 95.56 104 ASN A C 1
ATOM 805 O O . ASN A 1 104 ? -3.127 -14.952 -4.908 1.00 95.56 104 ASN A O 1
ATOM 809 N N . VAL A 1 105 ? -2.842 -12.790 -4.374 1.00 95.81 105 VAL A N 1
ATOM 810 C CA . VAL A 1 105 ? -3.373 -12.219 -5.623 1.00 95.81 105 VAL A CA 1
ATOM 811 C C . VAL A 1 105 ? -2.337 -11.313 -6.291 1.00 95.81 105 VAL A C 1
ATOM 813 O O . VAL A 1 105 ? -1.306 -10.986 -5.715 1.00 95.81 105 VAL A O 1
ATOM 816 N N . GLY A 1 106 ? -2.591 -10.893 -7.534 1.00 93.94 106 GLY A N 1
ATOM 817 C CA . GLY A 1 106 ? -1.792 -9.843 -8.178 1.00 93.94 106 GLY A CA 1
ATOM 818 C C . GLY A 1 106 ? -0.344 -10.224 -8.504 1.00 93.94 106 GLY A C 1
ATOM 819 O O . GLY A 1 106 ? 0.485 -9.334 -8.659 1.00 93.94 106 GLY A O 1
ATOM 820 N N . SER A 1 107 ? -0.029 -11.514 -8.663 1.00 94.56 107 SER A N 1
ATOM 821 C CA . SER A 1 107 ? 1.327 -11.997 -8.986 1.00 94.56 107 SER A CA 1
ATOM 822 C C . SER A 1 107 ? 1.945 -11.309 -10.211 1.00 94.56 107 SER A C 1
ATOM 824 O O . SER A 1 107 ? 3.121 -10.950 -10.203 1.00 94.56 107 SER A O 1
ATOM 826 N N . VAL A 1 108 ? 1.136 -11.047 -11.242 1.00 94.31 108 VAL A N 1
ATOM 827 C CA . VAL A 1 108 ? 1.551 -10.291 -12.434 1.00 94.31 108 VAL A CA 1
ATOM 828 C C . VAL A 1 108 ? 1.952 -8.859 -12.076 1.00 94.31 108 VAL A C 1
ATOM 830 O O . VAL A 1 108 ? 2.942 -8.358 -12.600 1.00 94.31 108 VAL A O 1
ATOM 833 N N . MET A 1 109 ? 1.222 -8.208 -11.171 1.00 92.69 109 MET A N 1
ATOM 834 C CA . MET A 1 109 ? 1.507 -6.836 -10.742 1.00 92.69 109 MET A CA 1
ATOM 835 C C . MET A 1 109 ? 2.814 -6.791 -9.951 1.00 92.69 109 MET A C 1
ATOM 837 O O . MET A 1 109 ? 3.682 -5.970 -10.239 1.00 92.69 109 MET A O 1
ATOM 841 N N . ILE A 1 110 ? 3.005 -7.748 -9.037 1.00 93.12 110 ILE A N 1
ATOM 842 C CA . ILE A 1 110 ? 4.240 -7.904 -8.257 1.00 93.12 110 I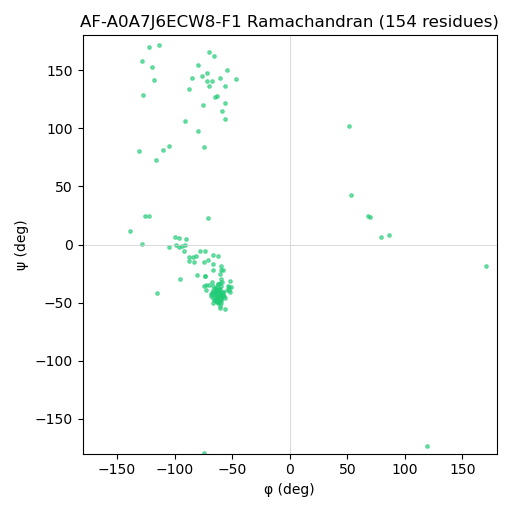LE A CA 1
ATOM 843 C C . ILE A 1 110 ? 5.451 -8.098 -9.184 1.00 93.12 110 ILE A C 1
ATOM 845 O O . ILE A 1 110 ? 6.486 -7.473 -8.979 1.00 93.12 110 ILE A O 1
ATOM 849 N N . SER A 1 111 ? 5.315 -8.888 -10.256 1.00 92.38 111 SER A N 1
ATOM 850 C CA . SER A 1 111 ? 6.414 -9.128 -11.209 1.00 92.38 111 SER A CA 1
ATOM 851 C C . SER A 1 111 ? 6.849 -7.896 -12.015 1.00 92.38 111 SER A C 1
ATOM 853 O O . SER A 1 111 ? 7.927 -7.902 -12.605 1.00 92.38 111 SER A O 1
ATOM 855 N N . LYS A 1 112 ? 6.017 -6.849 -12.052 1.00 91.69 112 LYS A N 1
ATOM 856 C CA . LYS A 1 112 ? 6.277 -5.602 -12.787 1.00 91.69 112 LYS A CA 1
ATOM 857 C C . LYS A 1 112 ? 6.868 -4.499 -11.911 1.00 91.69 112 LYS A C 1
ATOM 859 O O . LYS A 1 112 ? 7.137 -3.419 -12.426 1.00 91.69 112 LYS A O 1
ATOM 864 N N . VAL A 1 113 ? 7.044 -4.743 -10.611 1.00 90.06 113 VAL A N 1
ATOM 865 C CA . VAL A 1 113 ? 7.541 -3.727 -9.680 1.00 90.06 113 VAL A CA 1
ATOM 866 C C . VAL A 1 113 ? 8.979 -3.341 -10.033 1.00 90.06 113 VAL A C 1
ATOM 868 O O . VAL A 1 113 ? 9.834 -4.223 -10.144 1.00 90.06 113 VAL A O 1
ATOM 871 N N . PRO A 1 114 ? 9.277 -2.040 -10.202 1.00 84.81 114 PRO A N 1
ATOM 872 C CA . PRO A 1 114 ? 10.634 -1.593 -10.472 1.00 84.81 114 PRO A CA 1
ATOM 873 C C . PRO A 1 114 ? 11.536 -1.833 -9.257 1.00 84.81 114 PRO A C 1
ATOM 875 O O . PRO A 1 114 ? 11.143 -1.607 -8.113 1.00 84.81 114 PRO A O 1
ATOM 878 N N . THR A 1 115 ? 12.774 -2.255 -9.510 1.00 79.19 115 THR A N 1
ATOM 879 C CA . THR A 1 115 ? 13.795 -2.490 -8.473 1.00 79.19 115 THR A CA 1
ATOM 880 C C . THR A 1 115 ? 14.667 -1.266 -8.196 1.00 79.19 115 THR A C 1
ATOM 882 O O . THR A 1 115 ? 15.488 -1.285 -7.284 1.00 79.19 115 THR A O 1
ATOM 885 N N . THR A 1 116 ? 14.498 -0.191 -8.967 1.00 72.12 116 THR A N 1
ATOM 886 C CA . THR A 1 116 ? 15.288 1.039 -8.861 1.00 72.12 116 THR A CA 1
ATOM 887 C C . THR A 1 116 ? 14.371 2.246 -8.730 1.00 72.12 116 THR A C 1
ATOM 889 O O . THR A 1 116 ? 13.491 2.436 -9.569 1.00 72.12 116 THR A O 1
ATOM 892 N N . TYR A 1 117 ? 14.618 3.079 -7.721 1.00 69.94 117 TYR A N 1
ATOM 893 C CA . TYR A 1 117 ? 13.920 4.346 -7.499 1.00 69.94 117 TYR A CA 1
ATOM 894 C C . TYR A 1 117 ? 14.921 5.514 -7.538 1.00 69.94 117 TYR A C 1
ATOM 896 O O . TYR A 1 117 ? 16.105 5.303 -7.253 1.00 69.94 117 TYR A O 1
ATOM 904 N N . PRO A 1 118 ? 14.490 6.736 -7.908 1.00 64.25 118 PRO A N 1
ATOM 905 C CA . PRO A 1 118 ? 15.343 7.921 -7.884 1.00 64.25 118 PRO A CA 1
ATOM 906 C C . PRO A 1 118 ? 15.948 8.167 -6.493 1.00 64.25 118 PRO A C 1
ATOM 908 O O . PRO A 1 118 ? 15.276 8.049 -5.472 1.00 64.25 118 PRO A O 1
ATOM 911 N N . ASN A 1 119 ? 17.240 8.496 -6.470 1.00 58.19 119 ASN A N 1
ATOM 912 C CA . ASN A 1 119 ? 18.038 8.686 -5.260 1.00 58.19 119 ASN A CA 1
ATOM 913 C C . ASN A 1 119 ? 17.790 10.070 -4.631 1.00 58.19 119 ASN A C 1
ATOM 915 O O . ASN A 1 119 ? 18.448 11.026 -5.034 1.00 58.19 119 ASN A O 1
ATOM 919 N N . ASP A 1 120 ? 16.933 10.170 -3.617 1.00 56.44 120 ASP A N 1
ATOM 920 C CA . ASP A 1 120 ? 16.883 11.333 -2.711 1.00 56.44 120 ASP A CA 1
ATOM 921 C C . ASP A 1 120 ? 17.406 10.907 -1.324 1.00 56.44 120 ASP A C 1
ATOM 923 O O . ASP A 1 120 ? 16.680 10.414 -0.469 1.00 56.44 120 ASP A O 1
ATOM 927 N N . LYS A 1 121 ? 18.730 10.877 -1.164 1.00 58.31 121 LYS A N 1
ATOM 928 C CA . LYS A 1 121 ? 19.405 9.815 -0.393 1.00 58.31 121 LYS A CA 1
ATOM 929 C C . LYS A 1 121 ? 19.222 9.809 1.131 1.00 58.31 121 LYS A C 1
ATOM 931 O O . LYS A 1 121 ? 19.489 8.759 1.710 1.00 58.31 121 LYS A O 1
ATOM 936 N N . ASP A 1 122 ? 18.701 10.863 1.758 1.00 58.44 122 ASP A N 1
ATOM 937 C CA . ASP A 1 122 ? 18.829 11.003 3.222 1.00 58.44 122 ASP A CA 1
ATOM 938 C C . ASP A 1 122 ? 17.473 10.944 3.960 1.00 58.44 122 ASP A C 1
ATOM 940 O O . ASP A 1 122 ? 17.309 10.190 4.918 1.00 58.44 122 ASP A O 1
ATOM 944 N N . LEU A 1 123 ? 16.414 11.591 3.449 1.00 57.59 123 LEU A N 1
ATOM 945 C CA . LEU A 1 123 ? 15.057 11.444 4.017 1.00 57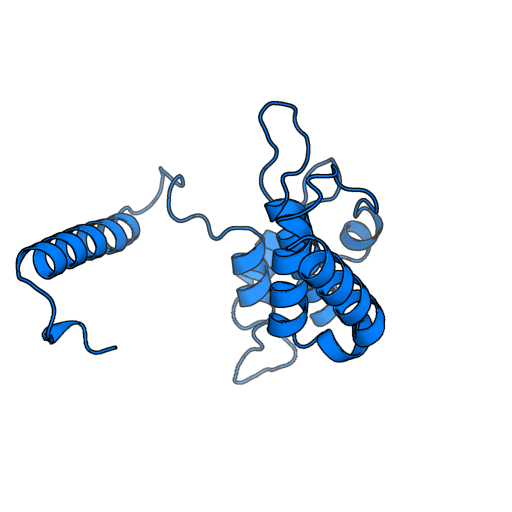.59 123 LEU A CA 1
ATOM 946 C C . LEU A 1 123 ? 14.416 10.087 3.688 1.00 57.59 123 LEU A C 1
ATOM 948 O O . LEU A 1 123 ? 13.587 9.579 4.448 1.00 57.59 123 LEU A O 1
ATOM 952 N N . ILE A 1 124 ? 14.814 9.478 2.568 1.00 63.78 124 ILE A N 1
ATOM 953 C CA . ILE A 1 124 ? 14.283 8.191 2.106 1.00 63.78 124 ILE A CA 1
ATOM 954 C C . ILE A 1 124 ? 14.568 7.078 3.119 1.00 63.78 124 ILE A C 1
ATOM 956 O O . ILE A 1 124 ? 13.692 6.268 3.424 1.00 63.78 124 ILE A O 1
ATOM 960 N N . LYS A 1 125 ? 15.777 7.068 3.674 1.00 69.81 125 LYS A N 1
ATOM 961 C CA . LYS A 1 125 ? 16.289 6.030 4.569 1.00 69.81 125 LYS A CA 1
ATOM 962 C C . LYS A 1 125 ? 15.457 5.877 5.844 1.00 69.81 125 LYS A C 1
ATOM 964 O O . LYS A 1 125 ? 14.938 4.796 6.119 1.00 69.81 125 LYS A O 1
ATOM 969 N N . LEU A 1 126 ? 15.258 6.970 6.583 1.00 68.75 126 LEU A N 1
ATOM 970 C CA . LEU A 1 126 ? 14.486 6.958 7.831 1.00 68.75 126 LEU A CA 1
ATOM 971 C C . LEU A 1 126 ? 12.997 6.665 7.587 1.00 68.75 126 LEU A C 1
ATOM 973 O O . LEU A 1 126 ? 12.365 5.955 8.373 1.00 68.75 126 LEU A O 1
ATOM 977 N N . CYS A 1 127 ? 12.433 7.149 6.473 1.00 66.81 127 CYS A N 1
ATOM 978 C CA . CYS A 1 127 ? 11.063 6.815 6.080 1.00 66.81 127 CYS A CA 1
ATOM 979 C C . CYS A 1 127 ? 10.888 5.319 5.773 1.00 66.81 127 CYS A C 1
ATOM 981 O O . CYS A 1 127 ? 9.862 4.746 6.151 1.00 66.81 127 CYS A O 1
ATOM 983 N N . ILE A 1 128 ? 11.872 4.685 5.126 1.00 71.00 128 ILE A N 1
ATOM 984 C CA . ILE A 1 128 ? 11.869 3.241 4.853 1.00 71.00 128 ILE A CA 1
ATOM 985 C C . ILE A 1 128 ? 11.975 2.438 6.153 1.00 71.00 128 ILE A C 1
ATOM 987 O O . ILE A 1 128 ? 11.219 1.485 6.323 1.00 71.00 128 ILE A O 1
ATOM 991 N N . ILE A 1 129 ? 12.841 2.829 7.092 1.00 78.62 129 ILE A N 1
ATOM 992 C CA . ILE A 1 129 ? 12.973 2.122 8.378 1.00 78.62 129 ILE A CA 1
ATOM 993 C C . ILE A 1 129 ? 11.647 2.146 9.144 1.00 78.62 129 ILE A C 1
ATOM 995 O O . ILE A 1 129 ? 11.105 1.093 9.478 1.00 78.62 129 ILE A O 1
ATOM 999 N N . ASN A 1 130 ? 11.065 3.334 9.343 1.00 74.75 130 ASN A N 1
ATOM 1000 C CA . ASN A 1 130 ? 9.782 3.468 10.038 1.00 74.75 130 ASN A CA 1
ATOM 1001 C C . ASN A 1 130 ? 8.656 2.682 9.337 1.00 74.75 130 ASN A C 1
ATOM 1003 O O . ASN A 1 130 ? 7.747 2.166 9.986 1.00 74.75 130 ASN A O 1
ATOM 1007 N N . LEU A 1 131 ? 8.698 2.566 8.007 1.00 71.25 131 LEU A N 1
ATOM 1008 C CA . LEU A 1 131 ? 7.763 1.733 7.256 1.00 71.25 131 LEU A CA 1
ATOM 1009 C C . LEU A 1 131 ? 7.947 0.240 7.550 1.00 71.25 131 LEU A C 1
ATOM 1011 O O . LEU A 1 131 ? 6.961 -0.450 7.814 1.00 71.25 131 LEU A O 1
ATOM 1015 N N . ILE A 1 132 ? 9.182 -0.254 7.468 1.00 75.12 132 ILE A N 1
ATOM 1016 C CA . ILE A 1 132 ? 9.519 -1.659 7.714 1.00 75.12 132 ILE A CA 1
ATOM 1017 C C . ILE A 1 132 ? 9.080 -2.058 9.127 1.00 75.12 132 ILE A C 1
ATOM 1019 O O . ILE A 1 132 ? 8.455 -3.106 9.308 1.00 75.12 132 ILE A O 1
ATOM 1023 N N . GLU A 1 133 ? 9.331 -1.194 10.111 1.00 80.31 133 GLU A N 1
ATOM 1024 C CA . GLU A 1 133 ? 8.867 -1.388 11.484 1.00 80.31 133 GLU A CA 1
ATOM 1025 C C . GLU A 1 133 ? 7.340 -1.445 11.568 1.00 80.31 133 GLU A C 1
ATOM 1027 O O . GLU A 1 133 ? 6.789 -2.390 12.135 1.00 80.31 133 GLU A O 1
ATOM 1032 N N . ARG A 1 134 ? 6.634 -0.482 10.957 1.00 75.75 134 ARG A N 1
ATOM 1033 C CA . ARG A 1 134 ? 5.163 -0.458 10.969 1.00 75.75 134 ARG A CA 1
ATOM 1034 C C . ARG A 1 134 ? 4.557 -1.696 10.322 1.00 75.75 134 ARG A C 1
ATOM 1036 O O . ARG A 1 134 ? 3.555 -2.182 10.829 1.00 75.75 134 ARG A O 1
ATOM 1043 N N . LEU A 1 135 ? 5.140 -2.202 9.236 1.00 70.88 135 LEU A N 1
ATOM 1044 C CA . LEU A 1 135 ? 4.679 -3.420 8.559 1.00 70.88 135 LEU A CA 1
ATOM 1045 C C . LEU A 1 135 ? 5.006 -4.708 9.337 1.00 70.88 135 LEU A C 1
ATOM 1047 O O . LEU A 1 135 ? 4.575 -5.781 8.920 1.00 70.88 135 LEU A O 1
ATOM 1051 N N . GLY A 1 136 ? 5.752 -4.626 10.444 1.00 79.19 136 GLY A N 1
ATOM 1052 C CA . GLY A 1 136 ? 6.204 -5.798 11.193 1.00 79.19 136 GLY A CA 1
ATOM 1053 C C . GLY A 1 136 ? 7.264 -6.610 10.446 1.00 79.19 136 GLY A C 1
ATOM 1054 O O . GLY A 1 136 ? 7.408 -7.801 10.698 1.00 79.19 136 GLY A O 1
ATOM 1055 N N . LEU A 1 137 ? 7.988 -5.982 9.515 1.00 77.50 137 LEU A N 1
ATOM 1056 C CA . LEU A 1 137 ? 8.997 -6.633 8.677 1.00 77.50 137 LEU A CA 1
ATOM 1057 C C . LEU A 1 137 ? 10.427 -6.432 9.192 1.00 77.50 137 LEU A C 1
ATOM 1059 O O . LEU A 1 137 ? 11.359 -6.938 8.579 1.00 77.50 137 LEU A O 1
ATOM 1063 N N . ALA A 1 138 ? 10.618 -5.713 10.302 1.00 83.81 138 ALA A N 1
ATOM 1064 C CA . ALA A 1 138 ? 11.941 -5.343 10.813 1.00 83.81 138 ALA A CA 1
ATOM 1065 C C . ALA A 1 138 ? 12.894 -6.532 10.991 1.00 83.81 138 ALA A C 1
ATOM 1067 O O . ALA A 1 138 ? 14.071 -6.415 10.665 1.00 83.81 138 ALA A O 1
ATOM 1068 N N . GLU A 1 139 ? 12.385 -7.697 11.406 1.00 82.62 139 GLU A N 1
ATOM 1069 C CA . GLU A 1 139 ? 13.205 -8.903 11.578 1.00 82.62 139 GLU A CA 1
ATOM 1070 C C . GLU A 1 139 ? 13.907 -9.355 10.283 1.00 82.62 139 GLU A C 1
ATOM 1072 O O . GLU A 1 139 ? 15.016 -9.883 10.343 1.00 82.62 139 GLU A O 1
ATOM 1077 N N . TYR A 1 140 ? 13.315 -9.084 9.113 1.00 77.50 140 TYR A N 1
ATOM 1078 C CA . TYR A 1 140 ? 13.866 -9.462 7.807 1.00 77.50 140 TYR A CA 1
ATOM 1079 C C . TYR A 1 140 ? 14.910 -8.478 7.269 1.00 77.50 140 TYR A C 1
ATOM 1081 O O . TYR A 1 140 ? 15.621 -8.831 6.334 1.00 77.50 140 TYR A O 1
ATOM 1089 N N . PHE A 1 141 ? 15.002 -7.272 7.839 1.00 80.88 141 PHE A N 1
ATOM 1090 C CA . PHE A 1 141 ? 15.849 -6.176 7.345 1.00 80.88 141 PHE A CA 1
ATOM 1091 C C . PHE A 1 141 ? 16.796 -5.638 8.426 1.00 80.88 141 PHE A C 1
ATOM 1093 O O . PHE A 1 141 ? 17.180 -4.472 8.410 1.00 80.88 141 PHE A O 1
ATOM 1100 N N . THR A 1 142 ? 17.124 -6.462 9.426 1.00 83.44 142 THR A N 1
ATOM 1101 C CA . THR A 1 142 ? 17.849 -6.002 10.622 1.00 83.44 142 THR A CA 1
ATOM 1102 C C . THR A 1 142 ? 19.212 -5.395 10.263 1.00 83.44 142 THR A C 1
ATOM 1104 O O . THR A 1 142 ? 19.555 -4.330 10.767 1.00 83.44 142 THR A O 1
ATOM 1107 N N . VAL A 1 143 ? 19.963 -6.030 9.354 1.00 84.12 143 VAL A N 1
ATOM 1108 C CA . VAL A 1 143 ? 21.298 -5.561 8.939 1.00 84.12 143 VAL A CA 1
ATOM 1109 C C . VAL A 1 143 ? 21.193 -4.235 8.187 1.00 84.12 143 VAL A C 1
ATOM 1111 O O . VAL A 1 143 ? 21.907 -3.287 8.498 1.00 84.12 143 VAL A O 1
ATOM 1114 N N . GLU A 1 144 ? 20.257 -4.140 7.246 1.00 83.81 144 GLU A N 1
ATOM 1115 C CA . GLU A 1 144 ? 20.031 -2.946 6.436 1.00 83.81 144 GLU A CA 1
ATOM 1116 C C . GLU A 1 144 ? 19.572 -1.756 7.290 1.00 83.81 144 GLU A C 1
ATOM 1118 O O . GLU A 1 144 ? 20.010 -0.628 7.066 1.00 83.81 144 GLU A O 1
ATOM 1123 N N . ILE A 1 145 ? 18.718 -1.997 8.291 1.00 82.94 145 ILE A N 1
ATOM 1124 C CA . ILE A 1 145 ? 18.283 -0.967 9.243 1.00 82.94 145 ILE A CA 1
ATOM 1125 C C . ILE A 1 145 ? 19.479 -0.465 10.065 1.00 82.94 145 ILE A C 1
ATOM 1127 O O . ILE A 1 145 ? 19.659 0.747 10.193 1.00 82.94 145 ILE A O 1
ATOM 1131 N N . GLU A 1 146 ? 20.306 -1.367 10.603 1.00 83.94 146 GLU A N 1
ATOM 1132 C CA . GLU A 1 146 ? 21.479 -0.996 11.406 1.00 83.94 146 GLU A CA 1
ATOM 1133 C C . GLU A 1 146 ? 22.514 -0.202 10.597 1.00 83.94 146 GLU A C 1
ATOM 1135 O O . GLU A 1 146 ? 22.995 0.828 11.073 1.00 83.94 146 GLU A O 1
ATOM 1140 N N . GLU A 1 147 ? 22.831 -0.633 9.373 1.00 84.06 147 GLU A N 1
ATOM 1141 C CA . GLU A 1 147 ? 23.777 0.060 8.488 1.00 84.06 147 GLU A CA 1
ATOM 1142 C C . GLU A 1 147 ? 23.314 1.482 8.152 1.00 84.06 147 GLU A C 1
ATOM 1144 O O . GLU A 1 147 ? 24.105 2.430 8.191 1.00 84.06 147 GLU A O 1
ATOM 1149 N N . VAL A 1 148 ? 22.022 1.643 7.864 1.00 80.31 148 VAL A N 1
ATOM 1150 C CA . VAL A 1 148 ? 21.425 2.946 7.567 1.00 80.31 148 VAL A CA 1
ATOM 1151 C C . VAL A 1 148 ? 21.461 3.859 8.793 1.00 80.31 148 VAL A C 1
ATOM 1153 O O . VAL A 1 148 ? 21.898 5.003 8.682 1.00 80.31 148 VAL A O 1
ATOM 1156 N N . LEU A 1 149 ? 21.055 3.370 9.969 1.00 79.19 149 LEU A N 1
ATOM 1157 C CA . LEU A 1 149 ? 21.080 4.164 11.202 1.00 79.19 149 LEU A CA 1
ATOM 1158 C C . LEU A 1 149 ? 22.505 4.569 11.598 1.00 79.19 149 LEU A C 1
ATOM 1160 O O . LEU A 1 149 ? 22.708 5.680 12.085 1.00 79.19 149 LEU A O 1
ATOM 1164 N N . GLN A 1 150 ? 23.495 3.699 11.375 1.00 80.88 150 GLN A N 1
ATOM 1165 C CA . GLN A 1 150 ? 24.899 4.030 11.615 1.00 80.88 150 GLN A CA 1
ATOM 1166 C C . GLN A 1 150 ? 25.374 5.153 10.690 1.00 80.88 150 GLN A C 1
ATOM 1168 O O . GLN A 1 150 ? 25.964 6.109 11.184 1.00 80.88 150 GLN A O 1
ATOM 1173 N N . GLN A 1 151 ? 25.097 5.082 9.384 1.00 75.06 151 GLN A N 1
ATOM 1174 C CA . GLN A 1 151 ? 25.490 6.140 8.442 1.00 75.06 151 GLN A CA 1
ATOM 1175 C C . GLN A 1 151 ? 24.938 7.515 8.843 1.00 75.06 151 GLN A C 1
ATOM 1177 O O . GLN A 1 151 ? 25.702 8.475 8.892 1.00 75.06 151 GLN A O 1
ATOM 1182 N N . GLU A 1 152 ? 23.657 7.599 9.210 1.00 68.44 152 GLU A N 1
ATOM 1183 C CA . GLU A 1 152 ? 23.029 8.870 9.602 1.00 68.44 152 GLU A CA 1
ATOM 1184 C C . GLU A 1 152 ? 23.592 9.432 10.925 1.00 68.44 152 GLU A C 1
ATOM 1186 O O . GLU A 1 152 ? 23.690 10.645 11.091 1.00 68.44 152 GLU A O 1
ATOM 1191 N N . LEU A 1 153 ? 24.000 8.572 11.870 1.00 63.62 153 LEU A N 1
ATOM 1192 C CA . LEU A 1 153 ? 24.582 8.996 13.155 1.00 63.62 153 LEU A CA 1
ATOM 1193 C C . LEU A 1 153 ? 26.021 9.524 13.034 1.00 63.62 153 LEU A C 1
ATOM 1195 O O . LEU A 1 153 ? 26.440 10.319 13.874 1.00 63.62 153 LEU A O 1
ATOM 1199 N N . TYR A 1 154 ? 26.785 9.077 12.031 1.00 59.28 154 TYR A N 1
ATOM 1200 C CA . TYR A 1 154 ? 28.170 9.518 11.804 1.00 59.28 154 TYR A CA 1
ATOM 1201 C C . TYR A 1 154 ? 28.281 10.782 10.935 1.00 59.28 154 TYR A C 1
ATOM 1203 O O . TYR A 1 154 ? 29.366 11.361 10.854 1.00 59.28 154 TYR A O 1
ATOM 1211 N N . GLU A 1 155 ? 27.189 11.217 10.303 1.00 56.62 155 GLU A N 1
ATOM 1212 C CA . GLU A 1 155 ? 27.129 12.445 9.495 1.00 56.62 155 GLU A CA 1
ATOM 1213 C C . GLU A 1 155 ? 26.650 13.691 10.285 1.00 56.62 155 GLU A C 1
ATOM 1215 O O . GLU A 1 155 ? 26.655 14.798 9.742 1.00 56.62 155 GLU A O 1
ATOM 1220 N N . THR A 1 156 ? 26.321 13.541 11.579 1.00 51.38 156 THR A N 1
ATOM 1221 C CA . THR A 1 156 ? 26.029 14.624 12.556 1.00 51.38 156 THR A CA 1
ATOM 1222 C C . THR A 1 156 ? 27.160 14.898 13.539 1.00 51.38 156 THR A C 1
ATOM 1224 O O . THR A 1 156 ? 27.379 16.093 13.852 1.00 51.38 156 THR A O 1
#

Solvent-accessible surface area (backbone atoms only — not comparable to full-atom values): 9163 Å² total; per-residue (Å²): 134,75,77,88,77,52,59,70,71,58,46,51,50,54,48,53,52,49,53,52,59,53,53,64,69,67,59,76,82,85,82,72,83,87,72,66,65,52,44,36,57,30,16,54,49,21,56,38,51,22,92,91,49,66,91,41,47,61,36,54,68,32,43,54,46,56,72,73,55,55,45,99,74,27,42,23,57,60,53,48,100,84,68,47,65,34,75,68,13,56,58,8,28,51,35,34,46,51,28,30,56,75,71,75,44,58,65,72,56,57,74,45,45,66,94,74,76,78,86,58,80,67,71,50,53,59,55,50,47,55,47,34,51,73,72,70,44,41,85,83,41,50,66,63,49,52,54,52,55,50,55,61,64,74,77,111